Protein AF-A0A147IS50-F1 (afdb_monomer)

Mean predicted aligned error: 7.57 Å

Solvent-accessible surface area (backbone atoms only — not comparable to full-atom values): 4557 Å² total; per-residue (Å²): 138,88,84,87,80,80,78,76,58,53,73,46,82,40,47,85,70,28,34,72,52,78,50,73,68,86,96,44,64,67,49,78,48,78,46,95,88,39,31,37,39,42,35,58,74,39,100,55,80,68,46,76,48,79,34,70,47,74,82,72,78,74,76,75,77,81,77,128

pLDDT: mean 82.66, std 15.21, range [44.97, 95.69]

Nearest PDB structures (foldseek):
  6ew1-assembly1_A  TM=4.630E-01  e=2.700E+00  Homo sapiens
  3v8o-assembly2_B  TM=4.726E-01  e=3.814E+00  Homo sapiens
  7eea-assembly1_B  TM=4.712E-01  e=5.706E+00  unidentified
  2di8-assembly1_A  TM=3.527E-01  e=4.801E+00  Homo sapiens

Structure (mmCIF, N/CA/C/O backbone):
data_AF-A0A147IS50-F1
#
_entry.id   AF-A0A147IS50-F1
#
loop_
_atom_site.group_PDB
_atom_site.id
_atom_site.type_symbol
_atom_site.label_atom_id
_atom_site.label_alt_id
_atom_site.label_comp_id
_atom_site.label_asym_id
_atom_site.label_entity_id
_atom_site.label_seq_id
_atom_site.pdbx_PDB_ins_code
_atom_site.Cartn_x
_atom_site.Cartn_y
_atom_site.Cartn_z
_atom_site.occupancy
_atom_site.B_iso_or_equiv
_atom_site.auth_seq_id
_atom_site.auth_comp_id
_atom_site.auth_asym_id
_atom_site.auth_atom_id
_atom_site.pdbx_PDB_model_num
ATOM 1 N N . MET A 1 1 ? -11.533 -20.828 25.585 1.00 58.31 1 MET A N 1
ATOM 2 C CA . MET A 1 1 ? -11.960 -19.626 24.842 1.00 58.31 1 MET A CA 1
ATOM 3 C C . MET A 1 1 ? -10.892 -19.355 23.805 1.00 58.31 1 MET A C 1
ATOM 5 O O . MET A 1 1 ? -9.741 -19.217 24.194 1.00 58.31 1 MET A O 1
ATOM 9 N N . THR A 1 2 ? -11.250 -19.365 22.525 1.00 59.88 2 THR A N 1
ATOM 10 C CA . THR A 1 2 ? -10.319 -19.098 21.422 1.00 59.88 2 THR A CA 1
ATOM 11 C C . THR A 1 2 ? -10.665 -17.727 20.863 1.00 59.88 2 THR A C 1
ATOM 13 O O . THR A 1 2 ? -11.821 -17.497 20.519 1.00 59.88 2 THR A O 1
ATOM 16 N N . ILE A 1 3 ? -9.693 -16.818 20.833 1.00 61.22 3 ILE A N 1
ATOM 17 C CA . ILE A 1 3 ? -9.833 -15.485 20.243 1.00 61.22 3 ILE A CA 1
ATOM 18 C C . I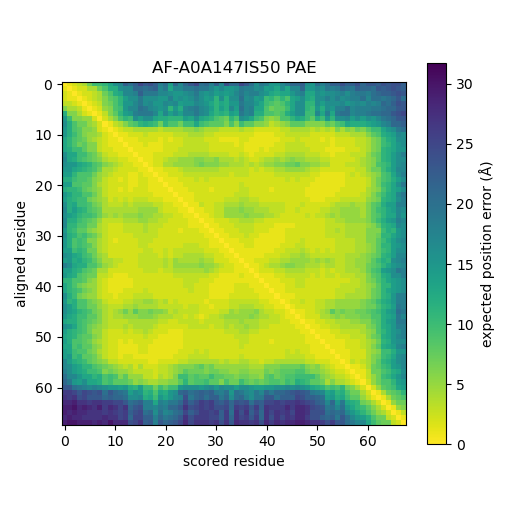LE A 1 3 ? -9.039 -15.506 18.938 1.00 61.22 3 ILE A C 1
ATOM 20 O O . ILE A 1 3 ? -7.852 -15.827 18.957 1.00 61.22 3 ILE A O 1
ATOM 24 N N . PHE A 1 4 ? -9.698 -15.192 17.826 1.00 50.59 4 PHE A N 1
ATOM 25 C CA . PHE A 1 4 ? -9.038 -14.904 16.557 1.00 50.59 4 PHE A CA 1
ATOM 26 C C . PHE A 1 4 ? -8.831 -13.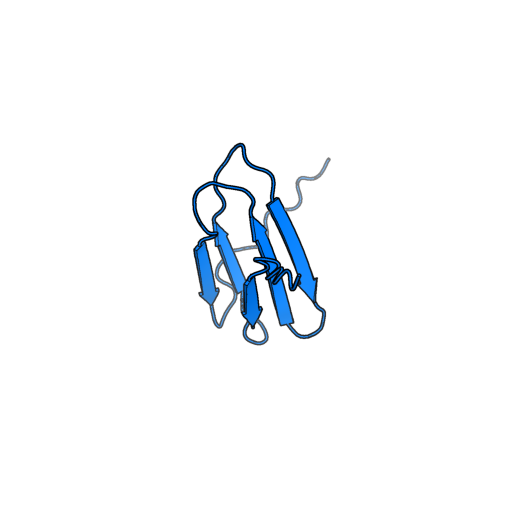397 16.466 1.00 50.59 4 PHE A C 1
ATOM 28 O O . PHE A 1 4 ? -9.789 -12.631 16.553 1.00 50.59 4 PHE A O 1
ATOM 35 N N . VAL A 1 5 ? -7.575 -12.989 16.331 1.00 62.03 5 VAL A N 1
ATOM 36 C CA . VAL A 1 5 ? -7.197 -11.614 16.020 1.00 62.03 5 VAL A CA 1
ATOM 37 C C . VAL A 1 5 ? -6.565 -11.668 14.640 1.00 62.03 5 VAL A C 1
ATOM 39 O O . VAL A 1 5 ? -5.440 -12.139 14.504 1.00 62.03 5 VAL A O 1
ATOM 42 N N . GLU A 1 6 ? -7.301 -11.238 13.619 1.00 54.19 6 GLU A N 1
ATOM 43 C CA . GLU A 1 6 ? -6.696 -10.869 12.342 1.00 54.19 6 GLU A CA 1
ATOM 44 C C . GLU A 1 6 ? -6.283 -9.403 12.459 1.00 54.19 6 GLU A C 1
ATOM 46 O O . GLU A 1 6 ? -7.155 -8.531 12.533 1.00 54.19 6 GLU A O 1
ATOM 51 N N . PRO A 1 7 ? -4.978 -9.089 12.547 1.00 57.09 7 PRO A N 1
ATOM 52 C CA . PRO A 1 7 ? -4.556 -7.726 12.302 1.00 57.09 7 PRO A CA 1
ATOM 53 C C . PRO A 1 7 ? -4.956 -7.395 10.862 1.00 57.09 7 PRO A C 1
ATOM 55 O O . PRO A 1 7 ? -4.462 -8.019 9.926 1.00 57.09 7 PRO A O 1
ATOM 58 N N . LEU A 1 8 ? -5.874 -6.442 10.692 1.00 64.44 8 LEU A N 1
ATOM 59 C CA . LEU A 1 8 ? -6.212 -5.855 9.394 1.00 64.44 8 LEU A CA 1
ATOM 60 C C . LEU A 1 8 ? -5.018 -5.015 8.929 1.00 64.44 8 LEU A C 1
ATOM 62 O O . LEU A 1 8 ? -5.015 -3.793 9.054 1.00 64.44 8 LEU A O 1
ATOM 66 N N . CYS A 1 9 ? -3.956 -5.690 8.508 1.00 73.62 9 CYS A N 1
ATOM 67 C CA . CYS A 1 9 ? -2.801 -5.085 7.876 1.00 73.62 9 CYS A CA 1
ATOM 68 C C . CYS A 1 9 ? -2.781 -5.606 6.446 1.00 73.62 9 CYS A C 1
ATOM 70 O O . CYS A 1 9 ? -2.482 -6.777 6.209 1.00 73.62 9 CYS A O 1
ATOM 72 N N . ASP A 1 10 ? -3.165 -4.747 5.511 1.00 87.69 10 ASP A N 1
ATOM 73 C CA . ASP A 1 10 ? -3.182 -5.110 4.104 1.00 87.69 10 ASP A CA 1
ATOM 74 C C . ASP A 1 10 ? -1.761 -4.974 3.551 1.00 87.69 10 ASP A C 1
ATOM 76 O O . ASP A 1 10 ? -1.121 -3.934 3.726 1.00 87.69 10 ASP A O 1
ATOM 80 N N . GLN A 1 11 ? -1.269 -6.019 2.886 1.00 92.00 11 GLN A N 1
ATOM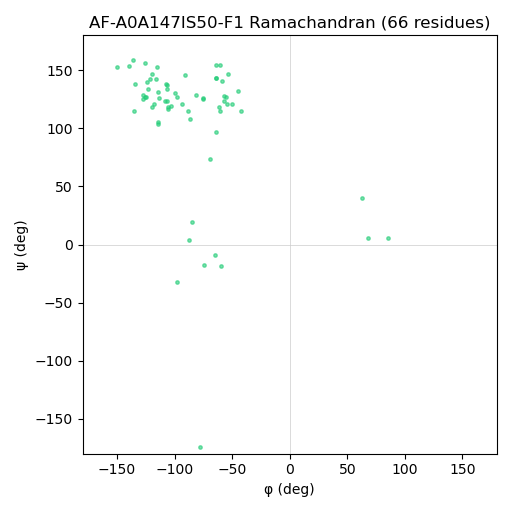 81 C CA . GLN A 1 11 ? 0.027 -6.030 2.208 1.00 92.00 11 GLN A CA 1
ATOM 82 C C . GLN A 1 11 ? -0.177 -5.976 0.695 1.00 92.00 11 GLN A C 1
ATOM 84 O O . GLN A 1 11 ? -0.973 -6.735 0.141 1.00 92.00 11 GLN A O 1
ATOM 89 N N . TYR A 1 12 ? 0.590 -5.115 0.028 1.00 93.44 12 TYR A N 1
ATOM 90 C CA . TYR A 1 12 ? 0.587 -4.971 -1.423 1.00 93.44 12 TYR A CA 1
ATOM 91 C C . TYR A 1 12 ? 2.011 -5.075 -1.964 1.00 93.44 12 TYR A C 1
ATOM 93 O O . TYR A 1 12 ? 2.899 -4.327 -1.555 1.00 93.44 12 TYR A O 1
ATOM 101 N N . GLU A 1 13 ? 2.212 -5.996 -2.902 1.00 95.69 13 GLU A N 1
ATOM 102 C CA . GLU A 1 13 ? 3.454 -6.129 -3.663 1.00 95.69 13 GLU A CA 1
ATOM 103 C C . GLU A 1 13 ? 3.534 -5.011 -4.708 1.00 95.69 13 GLU A C 1
ATOM 105 O O . GLU A 1 13 ? 2.625 -4.838 -5.520 1.00 95.69 13 GLU A O 1
ATOM 110 N N . VAL A 1 14 ? 4.625 -4.255 -4.699 1.00 94.81 14 VAL A N 1
ATOM 111 C CA . VAL A 1 14 ? 4.905 -3.186 -5.655 1.00 94.81 14 VAL A CA 1
ATOM 112 C C . VAL A 1 14 ? 5.826 -3.740 -6.742 1.00 94.81 14 VAL A C 1
ATOM 114 O O . VAL A 1 14 ? 6.889 -4.287 -6.432 1.00 94.81 14 VAL A O 1
ATOM 117 N N . PRO A 1 15 ? 5.469 -3.601 -8.030 1.00 93.81 15 PRO A N 1
ATOM 118 C CA . PRO A 1 15 ? 6.343 -4.018 -9.116 1.00 93.81 15 PRO A CA 1
ATOM 119 C C . PRO A 1 15 ? 7.740 -3.383 -9.005 1.00 93.81 15 PRO A C 1
ATOM 121 O O . PRO A 1 15 ? 7.868 -2.231 -8.579 1.00 93.81 15 PRO A O 1
ATOM 124 N N . PRO A 1 16 ? 8.815 -4.075 -9.422 1.00 89.38 16 PRO A N 1
ATOM 125 C CA . PRO A 1 16 ? 10.145 -3.477 -9.458 1.00 89.38 16 PRO A CA 1
ATOM 126 C C . PRO A 1 16 ? 10.158 -2.205 -10.319 1.00 89.38 16 PRO A C 1
ATOM 128 O O . PRO A 1 16 ? 9.841 -2.266 -11.502 1.00 89.38 16 PRO A O 1
ATOM 131 N N . LYS A 1 17 ? 10.586 -1.069 -9.743 1.00 87.06 17 LYS A N 1
ATOM 132 C CA . LYS A 1 17 ? 10.522 0.290 -10.344 1.00 87.06 17 LYS A CA 1
ATOM 133 C C . LYS A 1 17 ? 9.107 0.870 -10.508 1.00 87.06 17 LYS A C 1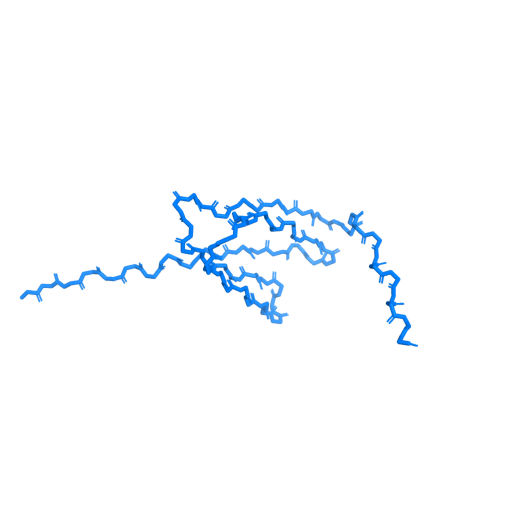
ATOM 135 O O . LYS A 1 17 ? 8.969 1.955 -11.079 1.00 87.06 17 LYS A O 1
ATOM 140 N N . GLY A 1 18 ? 8.102 0.175 -10.000 1.00 90.38 18 GLY A N 1
ATOM 141 C CA . GLY A 1 18 ? 6.730 0.636 -9.923 1.00 90.38 18 GLY A CA 1
ATOM 142 C C . GLY A 1 18 ? 6.496 1.615 -8.779 1.00 90.38 18 GLY A C 1
ATOM 143 O O . GLY A 1 18 ? 7.421 2.027 -8.073 1.00 90.38 18 GLY A O 1
ATOM 144 N N . GLU A 1 19 ? 5.231 1.973 -8.603 1.00 93.00 19 GLU A N 1
ATOM 145 C CA . GLU A 1 19 ? 4.753 2.858 -7.543 1.00 93.00 19 GLU A CA 1
ATOM 146 C C . GLU A 1 19 ? 3.428 2.342 -6.972 1.00 93.00 19 GLU A C 1
ATOM 148 O O . GLU A 1 19 ? 2.656 1.674 -7.658 1.00 93.00 19 GLU A O 1
ATOM 153 N N . ALA A 1 20 ? 3.155 2.689 -5.714 1.00 93.12 20 ALA A N 1
ATOM 154 C CA . ALA A 1 20 ? 1.863 2.477 -5.076 1.00 93.12 20 ALA A CA 1
ATOM 155 C C . ALA A 1 20 ? 1.254 3.833 -4.692 1.00 93.12 20 ALA A C 1
ATOM 157 O O . ALA A 1 20 ? 1.846 4.584 -3.911 1.00 93.12 20 ALA A O 1
ATOM 158 N N . LEU A 1 21 ? 0.067 4.144 -5.215 1.00 93.94 21 LEU A N 1
ATOM 159 C CA . LEU A 1 21 ? -0.749 5.260 -4.743 1.00 93.94 21 LEU A CA 1
ATOM 160 C C . LEU A 1 21 ? -1.646 4.759 -3.614 1.00 93.94 21 LEU A C 1
ATOM 162 O O . LEU A 1 21 ? -2.534 3.940 -3.836 1.00 93.94 21 LEU A O 1
ATOM 166 N N . VAL A 1 22 ? -1.428 5.286 -2.412 1.00 92.75 22 VAL A N 1
ATOM 167 C CA . VAL A 1 22 ? -2.223 4.955 -1.227 1.00 92.75 22 VAL A CA 1
ATOM 168 C C . VAL A 1 22 ? -3.150 6.122 -0.898 1.00 92.75 22 VAL A C 1
ATOM 170 O O . VAL A 1 22 ? -2.696 7.219 -0.571 1.00 92.75 22 VAL A O 1
ATOM 173 N N . ILE A 1 23 ? -4.460 5.885 -0.968 1.00 92.81 23 ILE A N 1
ATOM 174 C CA . ILE A 1 23 ? -5.497 6.869 -0.650 1.00 92.81 23 ILE A CA 1
ATOM 175 C C . ILE A 1 23 ? -6.114 6.509 0.700 1.00 92.81 23 ILE A C 1
ATOM 177 O O . ILE A 1 23 ? -6.719 5.447 0.873 1.00 92.81 23 ILE A O 1
ATOM 181 N N . LEU A 1 24 ? -5.973 7.430 1.653 1.00 91.38 24 LEU A N 1
ATOM 182 C CA . LEU A 1 24 ? -6.426 7.277 3.033 1.00 91.38 24 LEU A CA 1
ATOM 183 C C . LEU A 1 24 ? -7.532 8.271 3.371 1.00 91.38 24 LEU A C 1
ATOM 185 O O . LEU A 1 24 ? -7.617 9.369 2.815 1.00 91.38 24 LEU A O 1
ATOM 189 N N . GLN A 1 25 ? -8.376 7.897 4.330 1.00 89.62 25 GLN A N 1
ATOM 190 C CA . GLN A 1 25 ? -9.389 8.800 4.850 1.00 89.62 25 GLN A CA 1
ATOM 191 C C . GLN A 1 25 ? -8.752 9.836 5.782 1.00 89.62 25 GLN A C 1
ATOM 193 O O . GLN A 1 25 ? -8.106 9.497 6.770 1.00 89.62 25 GLN A O 1
ATOM 198 N N . ASN A 1 26 ? -8.980 11.118 5.498 1.00 89.56 26 ASN A N 1
ATOM 199 C CA . ASN A 1 26 ? -8.494 12.195 6.353 1.00 89.56 26 ASN A CA 1
ATOM 200 C C . ASN A 1 26 ? -9.143 12.149 7.751 1.00 89.56 26 ASN A C 1
ATOM 202 O O . ASN A 1 26 ? -10.337 11.871 7.877 1.00 89.56 26 ASN A O 1
ATOM 206 N N . GLY A 1 27 ? -8.366 12.488 8.782 1.00 93.25 27 GLY A N 1
ATOM 207 C CA . GLY A 1 27 ? -8.832 12.581 10.169 1.00 93.25 27 GLY A CA 1
ATOM 208 C C . GLY A 1 27 ? -8.826 11.270 10.959 1.00 93.25 27 GLY A C 1
ATOM 209 O O . GLY A 1 27 ? -9.279 11.278 12.100 1.00 93.25 27 GLY A O 1
ATOM 210 N N . TYR A 1 28 ? -8.307 10.175 10.393 1.00 91.06 28 TYR A N 1
ATOM 211 C CA . TYR A 1 28 ? -8.197 8.881 11.071 1.00 91.06 28 TYR A CA 1
ATOM 212 C C . TYR A 1 28 ? -6.737 8.423 11.183 1.00 91.06 28 TYR A C 1
ATOM 214 O O . TYR A 1 28 ? -5.938 8.713 10.281 1.00 91.06 28 TYR A O 1
ATOM 222 N N . PRO A 1 29 ? -6.373 7.718 12.271 1.00 91.88 29 PRO A N 1
ATOM 223 C CA . PRO A 1 29 ? -5.055 7.117 12.403 1.00 91.88 29 PRO A CA 1
ATOM 224 C C . PRO A 1 29 ? -4.768 6.128 11.275 1.00 91.88 29 PRO A C 1
ATOM 226 O O . PRO A 1 29 ? -5.632 5.361 10.844 1.00 91.88 29 PRO A O 1
ATOM 229 N N . HIS A 1 30 ? -3.529 6.163 10.809 1.00 90.19 30 HIS A N 1
ATOM 230 C CA . HIS A 1 30 ? -3.012 5.266 9.792 1.00 90.19 30 HIS A CA 1
ATOM 231 C C . HIS A 1 30 ? -1.518 5.049 10.017 1.00 90.19 30 HIS A C 1
ATOM 233 O O . HIS A 1 30 ? -0.825 5.917 10.552 1.00 90.19 30 HIS A O 1
ATOM 239 N N . SER A 1 31 ? -1.029 3.892 9.585 1.00 91.06 31 SER A N 1
ATOM 240 C CA . SER A 1 31 ? 0.392 3.568 9.528 1.00 91.06 31 SER A CA 1
ATOM 241 C C . SER A 1 31 ? 0.705 2.929 8.183 1.00 91.06 31 SER A C 1
ATOM 243 O O . SER A 1 31 ? -0.067 2.109 7.686 1.00 91.06 31 SER A O 1
ATOM 245 N N . ILE A 1 32 ? 1.833 3.317 7.597 1.00 91.94 32 ILE A N 1
ATOM 246 C CA . ILE A 1 32 ? 2.355 2.752 6.355 1.00 91.94 32 ILE A CA 1
ATOM 247 C C . ILE A 1 32 ? 3.791 2.332 6.639 1.00 91.94 32 ILE A C 1
ATOM 249 O O . ILE A 1 32 ? 4.575 3.144 7.132 1.00 91.94 32 ILE A O 1
ATOM 253 N N . ASP A 1 33 ? 4.124 1.088 6.314 1.00 92.56 33 ASP A N 1
ATOM 254 C CA . ASP A 1 33 ? 5.494 0.579 6.361 1.00 92.56 33 ASP A CA 1
ATOM 255 C C . ASP A 1 33 ? 5.917 0.072 4.981 1.00 92.56 33 ASP A C 1
ATOM 257 O O . ASP A 1 33 ? 5.102 -0.483 4.239 1.00 92.56 33 ASP A O 1
ATOM 261 N N . ILE A 1 34 ? 7.179 0.310 4.627 1.00 92.31 34 ILE A N 1
ATOM 262 C CA . ILE A 1 34 ? 7.746 -0.006 3.312 1.00 92.31 34 ILE A CA 1
ATOM 263 C C . ILE A 1 34 ? 8.887 -0.993 3.519 1.00 92.31 34 ILE A C 1
ATOM 265 O O . ILE A 1 34 ? 9.898 -0.669 4.146 1.00 92.31 34 ILE A O 1
ATOM 269 N N . HIS A 1 35 ? 8.750 -2.178 2.939 1.00 91.44 35 HIS A N 1
ATOM 270 C CA . HIS A 1 35 ? 9.746 -3.229 3.049 1.00 91.44 35 HIS A CA 1
ATOM 271 C C . HIS A 1 35 ? 10.775 -3.157 1.908 1.00 91.44 35 HIS A C 1
ATOM 273 O O . HIS A 1 35 ? 10.417 -2.843 0.768 1.00 91.44 35 HIS A O 1
ATOM 279 N N . PRO A 1 36 ? 12.053 -3.508 2.156 1.00 90.38 36 PRO A N 1
ATOM 280 C CA . PRO A 1 36 ? 13.090 -3.558 1.118 1.00 90.38 36 PRO A CA 1
ATOM 281 C C . PRO A 1 36 ? 12.803 -4.536 -0.033 1.00 90.38 36 PRO A C 1
ATOM 283 O O . PRO A 1 36 ? 13.379 -4.382 -1.106 1.00 90.38 36 PRO A O 1
ATOM 286 N N . ASP A 1 37 ? 11.897 -5.497 0.160 1.00 91.88 37 ASP A N 1
ATOM 287 C CA . ASP A 1 37 ? 11.510 -6.484 -0.862 1.00 91.88 37 ASP A CA 1
ATOM 288 C C . ASP A 1 37 ? 10.416 -5.970 -1.822 1.00 91.88 37 ASP A C 1
ATOM 290 O O . ASP A 1 37 ? 9.780 -6.757 -2.511 1.00 91.88 37 ASP A O 1
ATOM 294 N N . ASN A 1 38 ? 10.229 -4.648 -1.910 1.00 91.62 38 ASN A N 1
ATOM 295 C CA . ASN A 1 38 ? 9.224 -3.969 -2.738 1.00 91.62 38 ASN A CA 1
ATOM 296 C C . ASN A 1 38 ? 7.773 -4.293 -2.365 1.00 91.62 38 ASN A C 1
ATOM 298 O O . ASN A 1 38 ? 6.927 -4.392 -3.242 1.00 91.62 38 ASN A O 1
ATOM 302 N N . TRP A 1 39 ? 7.448 -4.388 -1.081 1.00 93.50 39 TRP A N 1
ATOM 303 C CA . TRP A 1 39 ? 6.053 -4.417 -0.647 1.00 93.50 39 TRP A CA 1
ATOM 304 C C . TRP A 1 39 ? 5.778 -3.345 0.398 1.00 93.50 39 TRP A C 1
ATOM 306 O O . TRP A 1 39 ? 6.680 -2.849 1.077 1.00 93.50 39 TRP A O 1
ATOM 316 N N . VAL A 1 40 ? 4.511 -2.967 0.494 1.00 93.12 40 VAL A N 1
ATOM 317 C CA . VAL A 1 40 ? 3.998 -1.978 1.439 1.00 93.12 40 VAL A CA 1
ATOM 318 C C . VAL A 1 40 ? 2.907 -2.619 2.284 1.00 93.12 40 VAL A C 1
ATOM 320 O O . VAL A 1 40 ? 2.024 -3.289 1.750 1.00 93.12 40 VAL A O 1
ATOM 323 N N . SER A 1 41 ? 2.964 -2.410 3.598 1.00 92.81 41 SER A N 1
ATOM 324 C CA . SER A 1 41 ? 1.864 -2.750 4.502 1.00 92.81 41 SER A CA 1
ATOM 325 C C . SER A 1 41 ? 1.157 -1.501 4.990 1.00 92.81 41 SER A C 1
ATOM 327 O O . SER A 1 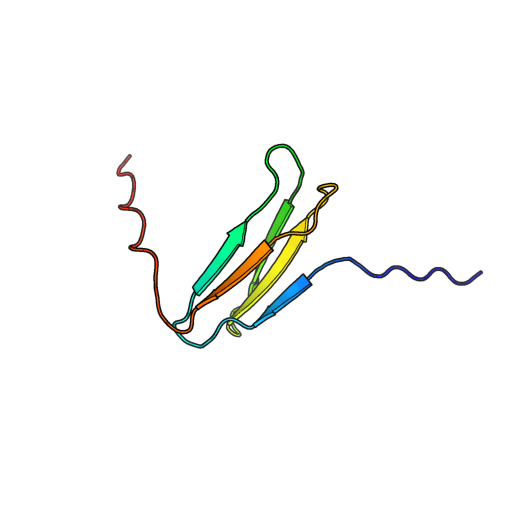41 ? 1.802 -0.509 5.342 1.00 92.81 41 SER A O 1
ATOM 329 N N . ILE A 1 42 ? -0.168 -1.569 5.033 1.00 92.25 42 ILE A N 1
ATOM 330 C CA . ILE A 1 42 ? -1.026 -0.454 5.405 1.00 92.25 42 ILE A CA 1
ATOM 331 C C . ILE A 1 42 ? -1.938 -0.899 6.532 1.00 92.25 42 ILE A C 1
ATOM 333 O O . ILE A 1 42 ? -2.685 -1.871 6.422 1.00 92.25 42 ILE A O 1
ATOM 337 N N . TRP A 1 43 ? -1.914 -0.111 7.595 1.00 90.38 43 TRP A N 1
ATOM 338 C CA . TRP A 1 43 ? -2.891 -0.174 8.659 1.00 90.38 43 TRP A CA 1
ATOM 339 C C . TRP A 1 43 ? -3.708 1.113 8.658 1.00 90.38 43 TRP A C 1
ATOM 341 O O . TRP A 1 43 ? -3.156 2.215 8.680 1.00 90.38 43 TRP A O 1
ATOM 351 N N . ASN A 1 44 ? -5.028 0.978 8.608 1.00 89.31 44 ASN A N 1
ATOM 352 C CA . ASN A 1 44 ? -5.949 2.102 8.514 1.00 89.31 44 ASN A CA 1
ATOM 353 C C . ASN A 1 44 ? -7.114 1.894 9.489 1.00 89.31 44 ASN A C 1
ATOM 355 O O . ASN A 1 44 ? -7.902 0.966 9.322 1.00 89.31 44 ASN A O 1
ATOM 359 N N . GLU A 1 45 ? -7.227 2.765 10.494 1.00 88.12 45 GLU A N 1
ATOM 360 C CA . GLU A 1 45 ? -8.294 2.705 11.506 1.00 88.12 45 GLU A CA 1
ATOM 361 C C . GLU A 1 45 ? -9.564 3.468 11.086 1.00 88.12 45 GLU A C 1
ATOM 363 O O . GLU A 1 45 ? -10.517 3.601 11.859 1.00 88.12 45 GLU A O 1
ATOM 368 N N . GLY A 1 46 ? -9.591 4.008 9.865 1.00 87.06 46 GLY A N 1
ATOM 369 C CA . GLY A 1 46 ? -10.776 4.644 9.313 1.00 87.06 46 GLY A CA 1
ATOM 370 C C . GLY A 1 46 ? -11.940 3.659 9.122 1.00 87.06 46 GLY A C 1
ATOM 371 O O . GLY A 1 46 ? -11.733 2.470 8.891 1.00 87.06 46 GLY A O 1
ATOM 372 N N . PRO A 1 47 ? -13.198 4.139 9.126 1.00 87.81 47 PRO A N 1
ATOM 373 C CA . PRO A 1 47 ? -14.371 3.311 8.821 1.00 87.81 47 PRO A CA 1
ATOM 374 C C . PRO A 1 47 ? -14.390 2.782 7.374 1.00 87.81 47 PRO A C 1
ATOM 376 O O . PRO A 1 47 ? -15.254 1.980 7.023 1.00 87.81 47 PRO A O 1
ATOM 379 N N . LYS A 1 48 ? -13.482 3.261 6.517 1.00 88.25 48 LYS A N 1
ATOM 380 C CA . LYS A 1 48 ? -13.270 2.793 5.147 1.00 88.25 48 LYS A CA 1
ATOM 381 C C . LYS A 1 48 ? -11.877 2.189 5.033 1.00 88.25 48 LYS A C 1
ATOM 383 O O . LYS A 1 48 ? -10.935 2.752 5.584 1.00 88.25 48 LYS A O 1
ATOM 388 N N . LEU A 1 49 ? -11.756 1.116 4.252 1.00 86.56 49 LEU A N 1
ATOM 389 C CA . LEU A 1 49 ? -10.465 0.538 3.878 1.00 86.56 49 LEU A CA 1
ATOM 390 C C . LEU A 1 49 ? -9.612 1.549 3.101 1.00 86.56 49 LEU A C 1
ATOM 392 O O . LEU A 1 49 ? -10.139 2.467 2.463 1.00 86.56 49 LEU A O 1
ATOM 396 N N . ALA A 1 50 ? -8.293 1.367 3.157 1.00 90.50 50 ALA A N 1
ATOM 397 C CA . ALA A 1 50 ? -7.389 2.103 2.284 1.00 90.50 50 ALA A CA 1
ATOM 398 C C . ALA A 1 50 ? -7.660 1.704 0.826 1.00 90.50 50 ALA A C 1
ATOM 400 O O . ALA A 1 50 ? -7.970 0.550 0.539 1.00 90.50 50 ALA A O 1
ATOM 401 N N . THR A 1 51 ? -7.563 2.657 -0.098 1.00 93.25 51 THR A N 1
ATOM 402 C CA . THR A 1 51 ? -7.550 2.337 -1.533 1.00 93.25 51 THR A CA 1
ATOM 403 C C . THR A 1 51 ? -6.109 2.354 -2.007 1.00 93.25 51 THR A C 1
ATOM 405 O O . THR A 1 51 ? -5.387 3.309 -1.721 1.00 93.25 51 THR A O 1
ATOM 408 N N . VAL A 1 52 ? -5.697 1.299 -2.706 1.00 93.19 52 VAL A N 1
ATOM 409 C CA . VAL A 1 52 ? -4.339 1.157 -3.232 1.00 93.19 52 VAL A CA 1
ATOM 410 C C . VAL A 1 52 ? -4.404 0.904 -4.725 1.00 93.19 52 VAL A C 1
ATOM 412 O O . VAL A 1 52 ? -5.084 -0.019 -5.173 1.00 93.19 52 VAL A O 1
ATOM 415 N N . GLU A 1 53 ? -3.679 1.718 -5.481 1.00 95.44 53 GLU A N 1
ATOM 416 C CA . GLU A 1 53 ? -3.451 1.518 -6.908 1.00 95.44 53 GLU A CA 1
ATOM 417 C C . GLU A 1 53 ? -1.966 1.248 -7.140 1.00 95.44 53 GLU A C 1
ATOM 419 O O . GLU A 1 53 ? -1.108 1.962 -6.618 1.00 95.44 53 GLU A O 1
ATOM 424 N N . LEU A 1 54 ? -1.672 0.198 -7.906 1.00 94.94 54 LEU A N 1
ATOM 425 C CA . LEU A 1 54 ? -0.315 -0.226 -8.233 1.00 94.94 54 LEU A CA 1
ATOM 426 C C . LEU A 1 54 ? -0.005 0.121 -9.685 1.00 94.94 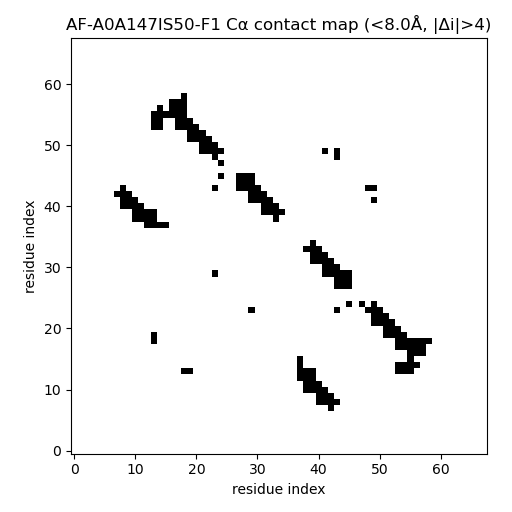54 LEU A C 1
ATOM 428 O O . LEU A 1 54 ? -0.822 -0.113 -10.577 1.00 94.94 54 LEU A O 1
ATOM 432 N N . PHE A 1 55 ? 1.195 0.637 -9.909 1.00 94.56 55 PHE A N 1
ATOM 433 C CA . PHE A 1 55 ? 1.698 1.002 -11.224 1.00 94.56 55 PHE A CA 1
ATOM 434 C C . PHE A 1 55 ? 3.008 0.271 -11.492 1.00 94.56 55 PHE A C 1
ATOM 436 O O . PHE A 1 55 ? 3.858 0.179 -10.609 1.00 94.56 55 PHE A O 1
ATOM 443 N N . ASP A 1 56 ? 3.194 -0.198 -12.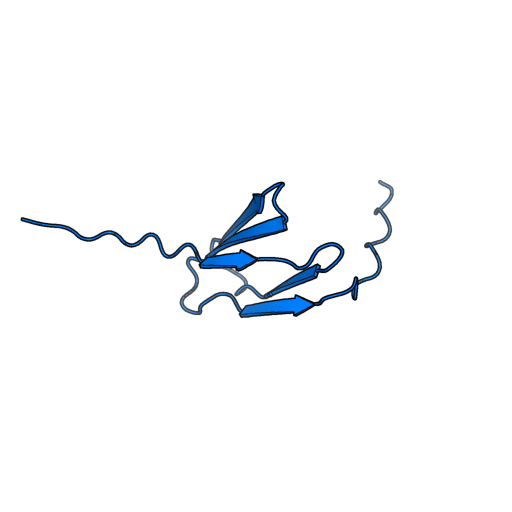726 1.00 93.06 56 ASP A N 1
ATOM 444 C CA . ASP A 1 56 ? 4.426 -0.879 -13.153 1.00 93.06 56 ASP A CA 1
ATOM 445 C C . ASP A 1 56 ? 5.604 0.091 -13.352 1.00 93.06 56 ASP A C 1
ATOM 447 O O . ASP A 1 56 ? 6.766 -0.314 -13.366 1.00 93.06 56 ASP A O 1
ATOM 451 N N . GLU A 1 57 ? 5.313 1.386 -13.488 1.00 89.94 57 GLU A N 1
ATOM 452 C CA . GLU A 1 57 ? 6.289 2.448 -13.727 1.00 89.94 57 GLU A CA 1
ATOM 453 C C . GLU A 1 57 ? 5.989 3.669 -12.855 1.00 89.94 57 GLU A C 1
ATOM 455 O O . GLU A 1 57 ? 4.846 3.881 -12.443 1.00 89.94 57 GLU A O 1
ATOM 460 N N . HIS A 1 58 ? 7.002 4.511 -12.634 1.00 84.94 58 HIS A N 1
ATOM 461 C CA . HIS A 1 58 ? 6.834 5.771 -11.912 1.00 84.94 58 HIS A CA 1
ATOM 462 C C . HIS A 1 58 ? 5.851 6.709 -12.632 1.00 84.94 58 HIS A C 1
ATOM 464 O O . HIS A 1 58 ? 6.108 7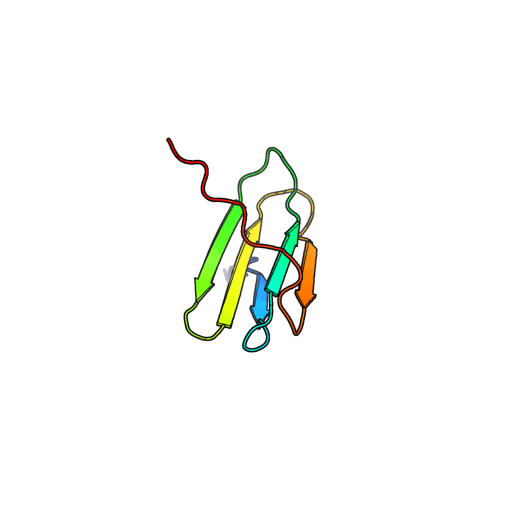.142 -13.756 1.00 84.94 58 HIS A O 1
ATOM 470 N N . GLN A 1 59 ? 4.752 7.052 -11.963 1.00 83.44 59 GLN A N 1
ATOM 471 C CA . GLN A 1 59 ? 3.714 7.967 -12.436 1.00 83.44 59 GLN A CA 1
ATOM 472 C C . GLN A 1 59 ? 3.896 9.377 -11.879 1.00 83.44 59 GLN A C 1
ATOM 474 O O . GLN A 1 59 ? 3.558 10.361 -12.543 1.00 83.44 59 GLN A O 1
ATOM 479 N N . PHE A 1 60 ? 4.423 9.497 -10.660 1.00 78.56 60 PHE A N 1
ATOM 480 C CA . PHE A 1 60 ? 4.495 10.775 -9.966 1.00 78.56 60 PHE A CA 1
ATOM 481 C C . PHE A 1 60 ? 5.915 11.340 -10.024 1.00 78.56 60 PHE A C 1
ATOM 483 O O . PHE A 1 60 ? 6.879 10.780 -9.505 1.00 78.56 60 PHE A O 1
ATOM 490 N N . SER A 1 61 ? 6.068 12.516 -10.634 1.00 72.19 61 SER A N 1
ATOM 491 C CA . SER A 1 61 ? 7.311 13.278 -10.517 1.00 72.19 61 SER A CA 1
ATOM 492 C C . SER A 1 61 ? 7.596 13.554 -9.039 1.00 72.19 61 SER A C 1
ATOM 494 O O . SER A 1 61 ? 6.725 14.081 -8.344 1.00 72.19 61 SER A O 1
ATOM 496 N N . ARG A 1 62 ? 8.808 13.215 -8.567 1.00 62.84 62 ARG A N 1
ATOM 497 C CA . ARG A 1 62 ? 9.245 13.475 -7.184 1.00 62.84 62 ARG A CA 1
ATOM 498 C C . ARG A 1 62 ? 8.851 14.899 -6.779 1.00 62.84 62 ARG A C 1
ATOM 500 O O . ARG A 1 62 ? 9.150 15.822 -7.546 1.00 62.84 62 ARG A O 1
ATOM 507 N N . PRO A 1 63 ? 8.235 15.114 -5.602 1.00 57.09 63 PRO A N 1
ATOM 508 C CA . PRO A 1 63 ? 8.015 16.469 -5.131 1.00 57.09 63 PRO A CA 1
ATOM 509 C C . PRO A 1 63 ? 9.374 17.169 -5.097 1.00 57.09 63 PRO A C 1
ATOM 511 O O . PRO A 1 63 ? 10.340 16.631 -4.548 1.00 57.09 63 PRO A O 1
ATOM 514 N N . MET A 1 64 ? 9.469 18.338 -5.742 1.00 50.94 64 MET A N 1
ATOM 515 C CA . MET A 1 64 ? 10.637 19.200 -5.589 1.00 50.94 64 MET A CA 1
ATOM 516 C C . MET A 1 64 ? 10.867 19.354 -4.090 1.00 50.94 64 MET A C 1
ATOM 518 O O . MET A 1 64 ? 9.956 19.781 -3.380 1.00 50.94 64 MET A O 1
ATOM 522 N N . SER A 1 65 ? 12.049 18.951 -3.617 1.00 54.38 65 SER A N 1
ATOM 523 C CA . SER A 1 65 ? 12.493 19.199 -2.248 1.00 54.38 65 SER A CA 1
ATOM 524 C C . SER A 1 65 ? 12.103 20.627 -1.889 1.00 54.38 65 SER A C 1
ATOM 526 O O . SER A 1 65 ? 12.592 21.562 -2.525 1.00 54.38 65 SER A O 1
ATOM 528 N N . GLN A 1 66 ? 11.204 20.806 -0.919 1.00 51.28 66 GLN A N 1
ATOM 529 C CA . GLN A 1 66 ? 10.998 22.120 -0.330 1.00 51.28 66 GLN A CA 1
ATOM 530 C C . GLN A 1 66 ? 12.314 22.473 0.359 1.00 51.28 66 GLN A C 1
ATOM 532 O O . GLN A 1 66 ? 12.612 21.990 1.451 1.00 51.28 66 GLN A O 1
ATOM 537 N N . SER A 1 67 ? 13.152 23.236 -0.343 1.00 45.16 67 SER A N 1
ATOM 538 C CA . SER A 1 67 ? 14.298 23.905 0.252 1.00 45.16 67 SER A CA 1
ATOM 539 C C . SER A 1 67 ? 13.771 24.736 1.416 1.00 45.16 67 SER A C 1
ATOM 541 O O . SER A 1 67 ? 12.868 25.551 1.225 1.00 45.16 67 SER A O 1
ATOM 543 N N . LYS A 1 68 ? 14.285 24.440 2.613 1.00 44.97 68 LYS A N 1
ATOM 544 C CA . LYS A 1 68 ? 14.055 25.231 3.824 1.00 44.97 68 LYS A CA 1
ATOM 545 C C . LYS A 1 68 ? 14.447 26.689 3.619 1.00 44.97 68 LYS A C 1
ATOM 547 O O . LYS A 1 68 ? 15.445 26.922 2.899 1.00 44.97 68 LYS A O 1
#

Foldseek 3Di:
DDDDDDQPKDKDAAADQKDKDKAADPPWDKDWDADPNRMIIIDTPDPDDIDIDHGNHDPDDPPDPPDD

Sequence (68 aa):
MTIFVEPLCDQYEVPPKGEALVILQNGYPHSIDIHPDNWVSIWNEGPKLATVELFDEHQFSRPMSQSK

Secondary structure (DSSP, 8-state):
---------EEEEPPTT-EEEEE--TTS-EEEEEETTTEEEEEE-SSSPPEEEEESS--S--------

Radius of gyration: 14.91 Å; Cα contacts (8 Å, |Δi|>4): 97; chains: 1; bounding box: 29×45×39 Å

Organism: NCBI:txid172044

=== Feature glossary ===
Legend for the data blocks above and below:

— What the protein is —

The amino-acid sequence is the protein's primary structure: the linear order of residues from the N-terminus to the C-terminus, written in one-letter code. Everything else here — the 3D coordinates, the secondary structure, the domain annotations — is ultimately a consequence of this string.

Database cross-references. InterPro integrates a dozen domain/family signature databases into unified entries with residue-range hits. GO terms attach function/process/location labels with evidence codes. CATH codes position the fold in a four-level structural taxonomy. Organism is the NCBI-taxonomy species name.

— Where its atoms are —

The mmCIF block holds the 3D Cartesian coordinates of each backbone atom (N, Cα, C, O) in ångströms. mmCIF is the PDB's canonical archive format — a tagged-loop text representation of the atomic model.

The six renders are orthographic views along the three Cartesian axes in both directions. Representation (cartoon, sticks, or surface) and color scheme (sequence-rainbow or by-chain) vary across proteins so the training set covers all the common visualization conventions.

— Local backbone conformation —

Secondary structure is the local, repeating backbone conformation. DSSP classifies it into eight states by reading the hydrogen-bond network: three helix types (H, G, I), two β types (E, B), two non-regular types (T, S), and unstructured coil (-).

SS3 is a coarse helix/strand/coil call (letters a/b/c) made by the P-SEA algorithm from inter-Cα distances and dihedrals. It is less detailed than DSSP but needs only Cα positions.

Backbone dihedral angles. Every residue except chain termini has a φ (preceding-C → N → Cα → C) and a ψ (N → Cα → C → next-N). They are reported in degrees following the IUPAC sign convention. Secondary structure is essentially a statement about which (φ, ψ) basin each residue occupies.

— Global shape and packing —

The geometric summary reports three shape descriptors. Rg (radi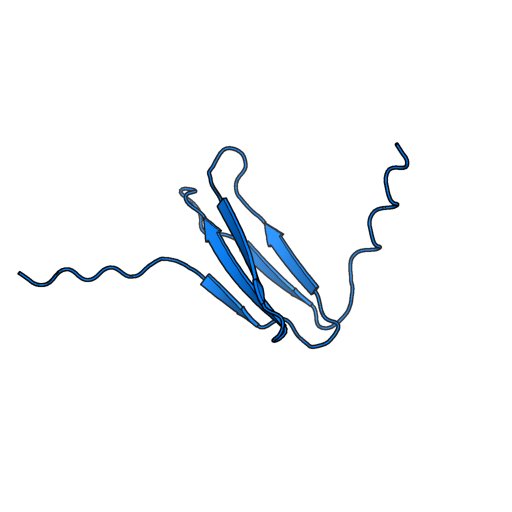us of gyration) measures how spread out the Cα atoms are about their centre of mass; compact globular proteins have small Rg, elongated or unfolded ones large. Cα contacts (<8 Å, |i−j|>4) count long-range residue pairs in spatial proximity — high for tightly packed folds, near zero for rods or random coil. The bounding-box extents give the protein's footprint along x, y, z in Å.

Solvent accessibility: the surface area of each residue that a 1.4 Å water probe can touch, in Å². When only backbone atoms are present the absolute values are lower than full-atom SASA (side chains contribute most of the area) and are flagged as backbone-only.

Plot images: a contact map (which residues are close in 3D, as an N×N binary image), a Ramachandran scatter (backbone torsion angles, revealing secondary-structure composition at a glance), and — for AlphaFold structures — a PAE heatmap (pairwise prediction confidence).

— Structural neighborhood —

Foldseek's 3Di representation compresses backbone geometry into a per-residue letter drawn from a learned twenty-state alphabet. It captures the tertiary interaction pattern around each residue — which residues are packed against it in space, regardless of where they are in sequence.

Structural nearest neighbors (via Foldseek easy-search vs the PDB). Reported per hit: target PDB id, E-value, and alignment TM-score. A TM-score above ~0.5 is the conventional threshold for 'same fold'.

— Confidence and disorder —

pLDDT (predicted Local Distance Difference Test) is AlphaFold's per-residue confidence score, ranging from 0 to 100. Values above 90 indicate high confidence (typically well-packed cores); 70–90 is confident; 50–70 low confidence; below 50 usually means the region is disordered or the prediction is unreliable there. AlphaFold stores pLDDT in the mmCIF B-factor column.

For experimental (PDB) structures, the B-factor (temperature factor) quantifies the positional spread of each atom in the crystal — a combination of thermal vibration and static disorder — in units of Å². High B-factors mark flexible loops or poorly resolved regions; low B-factors mark the rigid, well-ordered core.

Predicted Aligned Error (PAE) is an AlphaFold confidence matrix: entry (i, j) is the expected error in the position of residue j, in ångströms, when the prediction is superimposed on the true structure at residue i. Low PAE within a block of residues means that block is internally rigid and well-predicted; high PAE between two blocks means their relative placement is uncertain even if each block individually is confident.